Protein AF-A0AAW1BMC5-F1 (afdb_monomer_lite)

Secondary structure (DSSP, 8-state):
-------------------------S-----GGGTHHHHHTTTS---EE--B-TTSSEEEEEEEE-S--BSS-----SSSTT---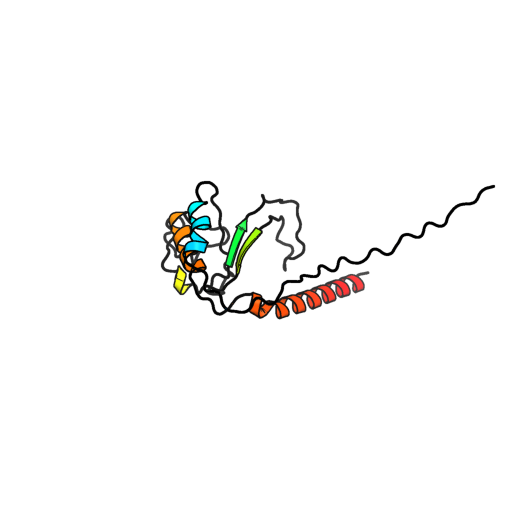B--EEEEEEEEEEHHHHTT-EETTTTTEEGGGPPTT----HHHHHHHHHHHHH---S--GGGGHHHHHHHHHHHHHHHHHHHHTT-

Sequence (171 aa):
MSATSVDQRPKGQGNKVSVQNGSIHQKDAVNDDDFEPYLSSQTNQSNSYPPIVNGSGHFCGVAEMKSVVDYNAYAGVWSQDKWKGKFDVKWIFVKDVPNNQLRHIRLENNDNKPVTNSRDTQEVPLEKAKQVLKIIATFKHTTSIFDDFAHYEKRQEEEEAMRRERNRNKQ

Structure (mmCIF, N/CA/C/O backbone):
data_AF-A0AAW1BMC5-F1
#
_entry.id   AF-A0AAW1BMC5-F1
#
loop_
_atom_site.group_PDB
_atom_site.id
_atom_site.type_symbol
_atom_site.label_atom_id
_atom_site.label_alt_id
_atom_site.label_comp_id
_atom_site.la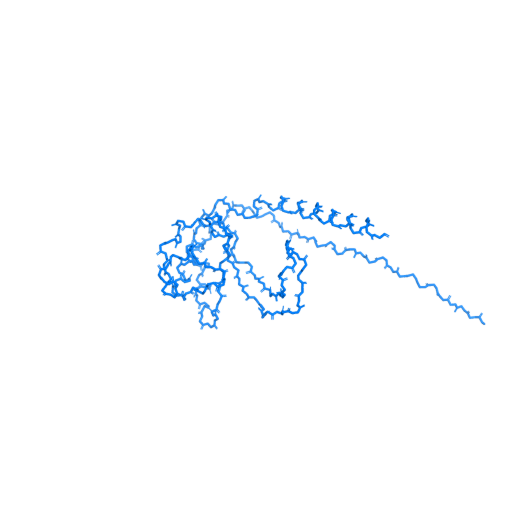bel_asym_id
_atom_site.label_entity_id
_atom_site.label_seq_id
_atom_site.pdbx_PDB_ins_code
_atom_site.Cartn_x
_atom_site.Cartn_y
_atom_site.Cartn_z
_atom_site.occupancy
_atom_site.B_iso_or_equiv
_atom_site.auth_seq_id
_atom_site.auth_comp_id
_atom_site.auth_asym_id
_atom_site.auth_atom_id
_atom_site.pdbx_PDB_model_num
ATOM 1 N N . MET A 1 1 ? 4.054 -19.513 -68.490 1.00 36.38 1 MET A N 1
ATOM 2 C CA . MET A 1 1 ? 5.007 -19.244 -67.393 1.00 36.38 1 MET A CA 1
ATOM 3 C C . MET A 1 1 ? 4.738 -17.817 -66.923 1.00 36.38 1 MET A C 1
ATOM 5 O O . MET A 1 1 ? 5.259 -16.890 -67.513 1.00 36.38 1 MET A O 1
ATOM 9 N N . SER A 1 2 ? 3.611 -17.577 -66.255 1.00 28.81 2 SER A N 1
ATOM 10 C CA . SER A 1 2 ? 3.351 -17.728 -64.808 1.00 28.81 2 SER A CA 1
ATOM 11 C C . SER A 1 2 ? 3.880 -16.528 -64.019 1.00 28.81 2 SER A C 1
ATOM 13 O O . SER A 1 2 ? 5.080 -16.391 -63.815 1.00 28.81 2 SER A O 1
ATOM 15 N N . ALA A 1 3 ? 2.941 -15.664 -63.629 1.00 30.53 3 ALA A N 1
ATOM 16 C CA . ALA A 1 3 ? 3.120 -14.527 -62.740 1.00 30.53 3 ALA A CA 1
ATOM 17 C C . ALA A 1 3 ? 3.329 -14.991 -61.291 1.00 30.53 3 ALA A C 1
ATOM 19 O O . ALA A 1 3 ? 2.697 -15.955 -60.859 1.00 30.53 3 ALA A O 1
ATOM 20 N N . THR A 1 4 ? 4.142 -14.262 -60.527 1.00 33.28 4 THR A N 1
ATOM 21 C CA . THR A 1 4 ? 4.166 -14.360 -59.062 1.00 33.28 4 THR A CA 1
ATOM 22 C C . THR A 1 4 ? 4.120 -12.973 -58.439 1.00 33.28 4 THR A C 1
ATOM 24 O O . THR A 1 4 ? 4.854 -12.068 -58.830 1.00 33.28 4 THR A O 1
ATOM 27 N N . SER A 1 5 ? 3.178 -12.857 -57.506 1.00 31.28 5 SER A N 1
ATOM 28 C CA . SER A 1 5 ? 2.678 -11.670 -56.825 1.00 31.28 5 SER A CA 1
ATOM 29 C C . SER A 1 5 ? 3.676 -11.071 -55.833 1.00 31.28 5 SER A C 1
ATOM 31 O O . SER A 1 5 ? 4.464 -11.782 -55.210 1.00 31.28 5 SER A O 1
ATOM 33 N N . VAL A 1 6 ? 3.587 -9.752 -55.671 1.00 32.03 6 VAL A N 1
ATOM 34 C CA . VAL A 1 6 ? 4.281 -8.946 -54.667 1.00 32.03 6 VAL A CA 1
ATOM 35 C C . VAL A 1 6 ? 3.378 -8.869 -53.436 1.00 32.03 6 VAL A C 1
ATOM 37 O O . VAL A 1 6 ? 2.332 -8.231 -53.496 1.00 32.03 6 VAL A O 1
ATOM 40 N N . ASP A 1 7 ? 3.769 -9.494 -52.325 1.00 29.86 7 ASP A N 1
ATOM 41 C CA . ASP A 1 7 ? 3.052 -9.364 -51.050 1.00 29.86 7 ASP A CA 1
ATOM 42 C C . ASP A 1 7 ? 3.710 -8.278 -50.183 1.00 29.86 7 ASP A C 1
ATOM 44 O O . ASP A 1 7 ? 4.773 -8.464 -49.581 1.00 29.86 7 ASP A O 1
ATOM 48 N N . GLN A 1 8 ? 3.088 -7.096 -50.163 1.00 29.64 8 GLN A N 1
ATOM 49 C CA . GLN A 1 8 ? 3.414 -6.004 -49.248 1.00 29.64 8 GLN A CA 1
ATOM 50 C C . GLN A 1 8 ? 2.779 -6.291 -47.882 1.00 29.64 8 GLN A C 1
ATOM 52 O O . GLN A 1 8 ? 1.561 -6.249 -47.730 1.00 29.64 8 GLN A O 1
ATOM 57 N N . ARG A 1 9 ? 3.602 -6.526 -46.855 1.00 28.75 9 ARG A N 1
ATOM 58 C CA . ARG A 1 9 ? 3.130 -6.560 -45.462 1.00 28.75 9 ARG A CA 1
ATOM 59 C C . ARG A 1 9 ? 2.754 -5.143 -44.995 1.00 28.75 9 ARG A C 1
ATOM 61 O O . ARG A 1 9 ? 3.586 -4.241 -45.119 1.00 28.75 9 ARG A O 1
ATOM 68 N N . PRO A 1 10 ? 1.551 -4.923 -44.433 1.00 31.70 10 PRO A N 1
ATOM 69 C CA . PRO A 1 10 ? 1.136 -3.607 -43.979 1.00 31.70 10 PRO A CA 1
ATOM 70 C C . PRO A 1 10 ? 1.819 -3.234 -42.660 1.00 31.70 10 PRO A C 1
ATOM 72 O O . PRO A 1 10 ? 2.080 -4.070 -41.794 1.00 31.70 10 PRO A O 1
ATOM 75 N N . LYS A 1 11 ? 2.101 -1.936 -42.524 1.00 34.06 11 LYS A N 1
ATOM 76 C CA . LYS A 1 11 ? 2.605 -1.294 -41.310 1.00 34.06 11 LYS A CA 1
ATOM 77 C C . LYS A 1 11 ? 1.612 -1.523 -40.165 1.00 34.06 11 LYS A C 1
ATOM 79 O O . LYS A 1 11 ? 0.502 -0.998 -40.200 1.00 34.06 11 LYS A O 1
ATOM 84 N N . GLY A 1 12 ? 2.023 -2.285 -39.154 1.00 32.03 12 GLY A N 1
ATOM 85 C CA . GLY A 1 12 ? 1.286 -2.418 -37.901 1.00 32.03 12 GLY A CA 1
ATOM 86 C C . GLY A 1 12 ? 1.307 -1.095 -37.144 1.00 32.03 12 GLY A C 1
ATOM 87 O O . GLY A 1 12 ? 2.368 -0.614 -36.748 1.00 32.03 12 GLY A O 1
ATOM 88 N N . GLN A 1 13 ? 0.128 -0.497 -36.997 1.00 30.31 13 GLN A N 1
ATOM 89 C CA . GLN A 1 13 ? -0.143 0.635 -36.121 1.00 30.31 13 GLN A CA 1
ATOM 90 C C . GLN A 1 13 ? 0.303 0.293 -34.696 1.00 30.31 13 GLN A C 1
ATOM 92 O O . GLN A 1 13 ? -0.052 -0.755 -34.162 1.00 30.31 13 GLN A O 1
ATOM 97 N N . GLY A 1 14 ? 1.081 1.181 -34.076 1.00 30.30 14 GLY A N 1
ATOM 98 C CA . GLY A 1 14 ? 1.312 1.112 -32.640 1.00 30.30 14 GLY A CA 1
ATOM 99 C C . GLY A 1 14 ? -0.028 1.230 -31.917 1.00 30.30 14 GLY A C 1
ATOM 100 O O . GLY A 1 14 ? -0.801 2.145 -32.206 1.00 30.30 14 GLY A O 1
ATOM 101 N N . ASN A 1 15 ? -0.301 0.313 -30.989 1.00 29.16 15 ASN A N 1
ATOM 102 C CA . ASN A 1 15 ? -1.420 0.444 -30.066 1.00 29.16 15 ASN A CA 1
ATOM 103 C C . ASN A 1 15 ? -1.206 1.709 -29.225 1.00 29.16 15 ASN A C 1
ATOM 105 O O . ASN A 1 15 ? -0.511 1.688 -28.211 1.00 29.16 15 ASN A O 1
ATOM 109 N N . LYS A 1 16 ? -1.814 2.822 -29.647 1.00 30.23 16 LYS A N 1
ATOM 110 C CA . LYS A 1 16 ? -2.152 3.914 -28.738 1.00 30.23 16 LYS A CA 1
ATOM 111 C C . LYS A 1 16 ? -3.179 3.356 -27.763 1.00 30.23 16 LYS A C 1
ATOM 113 O O . LYS A 1 16 ? -4.341 3.187 -28.122 1.00 30.23 16 LYS A O 1
ATOM 118 N N . VAL A 1 17 ? -2.762 3.086 -26.533 1.00 30.52 17 VAL A N 1
ATOM 119 C CA . VAL A 1 17 ? -3.706 2.983 -25.421 1.00 30.52 17 VAL A CA 1
ATOM 120 C C . VAL A 1 17 ? -4.156 4.412 -25.125 1.00 30.52 17 VAL A C 1
ATOM 122 O O . VAL A 1 17 ? -3.501 5.151 -24.400 1.00 30.52 17 VAL A O 1
ATOM 125 N N . SER A 1 18 ? -5.232 4.851 -25.778 1.00 28.56 18 SER A N 1
ATOM 126 C CA . SER A 1 18 ? -5.915 6.084 -25.403 1.00 28.56 18 SER A CA 1
ATOM 127 C C . SER A 1 18 ? -6.728 5.806 -24.146 1.00 28.56 18 SER A C 1
ATOM 129 O O . SER A 1 18 ? -7.795 5.197 -24.219 1.00 28.56 18 SER A O 1
ATOM 131 N N . VAL A 1 19 ? -6.229 6.250 -22.996 1.00 33.94 19 VAL A N 1
ATOM 132 C CA . VAL A 1 19 ? -7.036 6.318 -21.777 1.00 33.94 19 VAL A CA 1
ATOM 133 C C . VAL A 1 19 ? -7.919 7.559 -21.902 1.00 33.94 19 VAL A C 1
ATOM 135 O O . VAL A 1 19 ? -7.532 8.663 -21.534 1.00 33.94 19 VAL A O 1
ATOM 138 N N . GLN A 1 20 ? -9.096 7.403 -22.508 1.00 29.44 20 GLN A N 1
ATOM 139 C CA . GLN A 1 20 ? -10.164 8.384 -22.349 1.00 29.44 20 GLN A CA 1
ATOM 140 C C . GLN A 1 20 ? -10.824 8.118 -21.001 1.00 29.44 20 GLN A C 1
ATOM 142 O O . GLN A 1 20 ? -11.635 7.208 -20.900 1.00 29.44 20 GLN A O 1
ATOM 147 N N . ASN A 1 21 ? -10.498 8.916 -19.987 1.00 36.03 21 ASN A N 1
ATOM 148 C CA . ASN A 1 21 ? -11.343 9.038 -18.806 1.00 36.03 21 ASN A CA 1
ATOM 149 C C . ASN A 1 21 ? -11.731 10.506 -18.644 1.00 36.03 21 ASN A C 1
ATOM 151 O O . ASN A 1 21 ? -10.881 11.391 -18.558 1.00 36.03 21 ASN A O 1
ATOM 155 N N . GLY A 1 22 ? -13.043 10.742 -18.704 1.00 27.97 22 GLY A N 1
ATOM 156 C CA . GLY A 1 22 ? -13.657 12.055 -18.585 1.00 27.97 22 GLY A CA 1
ATOM 157 C C . GLY A 1 22 ? -13.355 12.724 -17.247 1.00 27.97 22 GLY A C 1
ATOM 158 O O . GLY A 1 22 ? -13.043 12.076 -16.251 1.00 27.97 22 GLY A O 1
ATOM 159 N N . SER A 1 23 ? -13.458 14.050 -17.253 1.00 32.97 23 SER A N 1
ATOM 160 C CA . SER A 1 23 ? -13.296 14.919 -16.089 1.00 32.97 23 SER A CA 1
ATOM 161 C C . SER A 1 23 ? -14.257 14.513 -14.965 1.00 32.97 23 SER A C 1
ATOM 163 O O . SER A 1 23 ? -15.452 14.798 -15.032 1.00 32.97 23 SER A O 1
ATOM 165 N N . ILE A 1 24 ? -13.742 13.860 -13.922 1.00 40.62 24 ILE A N 1
ATOM 166 C CA . ILE A 1 24 ? -14.497 13.623 -12.690 1.00 40.62 24 ILE A CA 1
ATOM 167 C C . ILE A 1 24 ? -14.401 14.904 -11.867 1.00 40.62 24 ILE A C 1
ATOM 169 O O . ILE A 1 24 ? -13.375 15.208 -11.259 1.00 40.62 24 ILE A O 1
ATOM 173 N N . HIS A 1 25 ? -15.464 15.704 -11.920 1.00 32.38 25 HIS A N 1
ATOM 174 C CA . HIS A 1 25 ? -15.601 16.870 -11.067 1.00 32.38 25 HIS A CA 1
ATOM 175 C C . HIS A 1 25 ? -15.723 16.430 -9.607 1.00 32.38 25 HIS A C 1
ATOM 177 O O . HIS A 1 25 ? -16.500 15.554 -9.241 1.00 32.38 25 HIS A O 1
ATOM 183 N N . GLN A 1 26 ? -14.930 17.092 -8.778 1.00 38.28 26 GLN A N 1
ATOM 184 C CA . GLN A 1 26 ? -14.923 17.041 -7.329 1.00 38.28 26 GLN A CA 1
ATOM 185 C C . GLN A 1 26 ? -16.295 17.453 -6.772 1.00 38.28 26 GLN A C 1
ATOM 187 O O . GLN A 1 26 ? -16.551 18.645 -6.623 1.00 38.28 26 GLN A O 1
ATOM 192 N N . LYS A 1 27 ? -17.178 16.483 -6.504 1.00 38.25 27 LYS A N 1
ATOM 193 C CA . LYS A 1 27 ? -18.287 16.523 -5.528 1.00 38.25 27 LYS A CA 1
ATOM 194 C C . LYS A 1 27 ? -19.158 15.289 -5.727 1.00 38.25 27 LYS A C 1
ATOM 196 O O . LYS A 1 27 ? -20.058 15.329 -6.542 1.00 38.25 27 LYS A O 1
ATOM 201 N N . ASP A 1 28 ? -18.894 14.258 -4.939 1.00 33.88 28 ASP A N 1
ATOM 202 C CA . ASP A 1 28 ? -19.916 13.374 -4.384 1.00 33.88 28 ASP A CA 1
ATOM 203 C C . ASP A 1 28 ? -19.314 12.812 -3.095 1.00 33.88 28 ASP A C 1
ATOM 205 O O . ASP A 1 28 ? -18.270 12.157 -3.100 1.00 33.88 28 ASP A O 1
ATOM 209 N N . ALA A 1 29 ? -19.890 13.185 -1.953 1.00 44.06 29 ALA A N 1
ATOM 210 C CA . ALA A 1 29 ? -19.537 12.549 -0.696 1.00 44.06 29 ALA A CA 1
ATOM 211 C C . ALA A 1 29 ? -20.050 11.107 -0.778 1.00 44.06 29 ALA A C 1
ATOM 213 O O . ALA A 1 29 ? -21.257 10.895 -0.837 1.00 44.06 29 ALA A O 1
ATOM 214 N N . VAL A 1 30 ? -19.132 10.143 -0.834 1.00 45.72 30 VAL A N 1
ATOM 215 C CA . VAL A 1 30 ? -19.455 8.714 -0.744 1.00 45.72 30 VAL A CA 1
ATOM 216 C C . VAL A 1 30 ? -20.220 8.460 0.556 1.00 45.72 30 VAL A C 1
ATOM 218 O O . VAL A 1 30 ? -19.758 8.860 1.629 1.00 45.72 30 VAL A O 1
ATOM 221 N N . ASN A 1 31 ? -21.411 7.870 0.453 1.00 40.22 31 ASN A N 1
ATOM 222 C CA . ASN A 1 31 ? -22.246 7.563 1.612 1.00 40.22 31 ASN A CA 1
ATOM 223 C C . ASN A 1 31 ? -21.726 6.285 2.281 1.00 40.22 31 ASN A C 1
ATOM 225 O O . ASN A 1 31 ? -21.214 5.393 1.606 1.00 40.22 31 ASN A O 1
ATOM 229 N N . ASP A 1 32 ? -21.871 6.177 3.605 1.00 43.81 32 ASP A N 1
ATOM 230 C CA . ASP A 1 32 ? -21.418 4.999 4.364 1.00 43.81 32 ASP A CA 1
ATOM 231 C C . ASP A 1 32 ? -22.058 3.682 3.854 1.00 43.81 32 ASP A C 1
ATOM 233 O O . ASP A 1 32 ? -21.438 2.620 3.938 1.00 43.81 32 ASP A O 1
ATOM 237 N N . ASP A 1 33 ? -23.246 3.760 3.241 1.00 45.56 33 ASP A N 1
ATOM 238 C CA . ASP A 1 33 ? -23.967 2.623 2.651 1.00 45.56 33 ASP A CA 1
ATOM 239 C C . ASP A 1 33 ? -23.302 2.047 1.383 1.00 45.56 33 ASP A C 1
ATOM 241 O O . ASP A 1 33 ? -23.485 0.868 1.074 1.00 45.56 33 ASP A O 1
ATOM 245 N N . ASP A 1 34 ? -22.466 2.820 0.677 1.00 49.38 34 ASP A N 1
ATOM 246 C CA . ASP A 1 34 ? -21.754 2.345 -0.524 1.00 49.38 34 ASP A CA 1
ATOM 247 C C . ASP A 1 34 ? -20.640 1.333 -0.184 1.00 49.38 34 ASP A C 1
ATOM 249 O O . ASP A 1 34 ? -20.078 0.682 -1.073 1.00 49.38 34 ASP A O 1
ATOM 253 N N . PHE A 1 35 ? -20.301 1.187 1.105 1.00 50.47 35 PHE A N 1
ATOM 254 C CA . PHE A 1 35 ? -19.189 0.355 1.569 1.00 50.47 35 PHE A CA 1
ATOM 255 C C . PHE A 1 35 ? -19.610 -0.968 2.233 1.00 50.47 35 PHE A C 1
ATOM 257 O O . PHE A 1 35 ? -18.820 -1.916 2.275 1.00 50.47 35 PHE A O 1
ATOM 264 N N . GLU A 1 36 ? -20.862 -1.082 2.683 1.00 47.97 36 GLU A N 1
ATOM 265 C CA . GLU A 1 36 ? -21.459 -2.313 3.236 1.00 47.97 36 GLU A CA 1
ATOM 266 C C . GLU A 1 36 ? -21.272 -3.570 2.351 1.00 47.97 36 GLU A C 1
ATOM 268 O O . GLU A 1 36 ? -20.935 -4.637 2.882 1.00 47.97 36 GLU A O 1
ATOM 273 N N . PRO A 1 37 ? -21.359 -3.497 1.004 1.00 50.62 37 PRO A N 1
ATOM 274 C CA . PRO A 1 37 ? -21.137 -4.663 0.145 1.00 50.62 37 PRO A CA 1
ATOM 275 C C . PRO A 1 37 ? -19.719 -5.242 0.249 1.00 50.62 37 PRO A C 1
ATOM 277 O O . PRO A 1 37 ? -19.528 -6.443 0.062 1.00 50.62 37 PRO A O 1
ATOM 280 N N . TYR A 1 38 ? -18.720 -4.413 0.570 1.00 46.06 38 TYR A N 1
ATOM 281 C CA . TYR A 1 38 ? -17.321 -4.834 0.722 1.00 46.06 38 TYR A CA 1
ATOM 282 C C . TYR A 1 38 ? -17.018 -5.383 2.122 1.00 46.06 38 TYR A C 1
ATOM 284 O O . TYR A 1 38 ? -16.102 -6.190 2.281 1.00 46.06 38 TYR A O 1
ATOM 292 N N . LEU A 1 39 ? -17.789 -4.971 3.134 1.00 44.81 39 LEU A N 1
ATOM 293 C CA . LEU A 1 39 ? -17.689 -5.497 4.498 1.00 44.81 39 LEU A CA 1
ATOM 294 C C . LEU A 1 39 ? -18.396 -6.852 4.637 1.00 44.81 39 LEU A C 1
ATOM 296 O O . LEU A 1 39 ? -17.901 -7.739 5.333 1.00 44.81 39 LEU A O 1
ATOM 300 N N . SER A 1 40 ? -19.523 -7.030 3.945 1.00 41.22 40 SER A N 1
ATOM 301 C CA . SER A 1 40 ? -20.354 -8.239 4.014 1.00 41.22 40 SER A CA 1
ATOM 302 C C . SER A 1 40 ? -19.842 -9.409 3.160 1.00 41.22 40 SER A C 1
ATOM 304 O O . SER A 1 40 ? -20.147 -10.564 3.458 1.00 41.22 40 SER A O 1
ATOM 306 N N . SER A 1 41 ? -19.011 -9.154 2.142 1.00 43.00 41 SER A N 1
ATOM 307 C CA . SER A 1 41 ? -18.486 -10.188 1.229 1.00 43.00 41 SER A CA 1
ATOM 308 C C . SER A 1 41 ? -17.195 -10.888 1.701 1.00 43.00 41 SER A C 1
ATOM 310 O O . SER A 1 41 ? -16.708 -11.801 1.033 1.00 43.00 41 SER A O 1
ATOM 312 N N . GLN A 1 42 ? -16.669 -10.563 2.888 1.00 42.19 42 GLN A N 1
ATOM 313 C CA . GLN A 1 42 ? -15.446 -11.171 3.446 1.00 42.19 42 GLN A CA 1
ATOM 314 C C . GLN A 1 42 ? -15.653 -12.504 4.193 1.00 42.19 42 GLN A C 1
ATOM 316 O O . GLN A 1 42 ? -14.964 -12.779 5.174 1.00 42.19 42 GLN A O 1
ATOM 321 N N . THR A 1 43 ? -16.564 -13.373 3.753 1.00 37.00 43 THR A N 1
ATOM 322 C CA . THR A 1 43 ? -16.739 -14.685 4.405 1.00 37.00 43 THR A CA 1
ATOM 323 C C . THR A 1 43 ? -15.933 -15.824 3.789 1.00 37.00 43 THR A C 1
ATOM 325 O O . THR A 1 43 ? -16.018 -16.919 4.328 1.00 37.00 43 THR A O 1
ATOM 328 N N . ASN A 1 44 ? -15.106 -15.625 2.745 1.00 38.50 44 ASN A N 1
ATOM 329 C CA . ASN A 1 44 ? -14.329 -16.758 2.201 1.00 38.50 44 ASN A CA 1
ATOM 330 C C . ASN A 1 44 ? -12.926 -16.528 1.604 1.00 38.50 44 ASN A C 1
ATOM 332 O O . ASN A 1 44 ? -12.355 -17.511 1.143 1.00 38.50 44 ASN A O 1
ATOM 336 N N . GLN A 1 45 ? -12.308 -15.338 1.617 1.00 34.41 45 GLN A N 1
ATOM 337 C CA . GLN A 1 45 ? -10.891 -15.212 1.205 1.00 34.41 45 GLN A CA 1
ATOM 338 C C . GLN A 1 45 ? -10.140 -14.163 2.035 1.00 34.41 45 GLN A C 1
ATOM 340 O O . GLN A 1 45 ? -10.341 -12.958 1.906 1.00 34.41 45 GLN A O 1
ATOM 345 N N . SER A 1 46 ? -9.264 -14.655 2.907 1.00 42.81 46 SER A N 1
ATOM 346 C CA . SER A 1 46 ? -8.230 -13.899 3.607 1.00 42.81 46 SER A CA 1
ATOM 347 C C . SER A 1 46 ? -7.129 -13.520 2.615 1.00 42.81 46 SER A C 1
ATOM 349 O O . SER A 1 46 ? -6.476 -14.426 2.105 1.00 42.81 46 SER A O 1
ATOM 351 N N . ASN A 1 47 ? -6.971 -12.226 2.301 1.00 41.59 47 ASN A N 1
ATOM 352 C CA . ASN A 1 47 ? -5.691 -11.532 2.047 1.00 41.59 47 ASN A CA 1
ATOM 353 C C . ASN A 1 47 ? -5.928 -10.175 1.354 1.00 41.59 47 ASN A C 1
ATOM 355 O O . ASN A 1 47 ? -6.014 -10.081 0.132 1.00 41.59 47 ASN A O 1
ATOM 359 N N . SER A 1 48 ? -5.994 -9.103 2.146 1.00 42.44 48 SER A N 1
ATOM 360 C CA . SER A 1 48 ? -5.919 -7.716 1.666 1.00 42.44 48 SER A CA 1
ATOM 361 C C . SER A 1 48 ? -4.655 -7.087 2.241 1.00 42.44 48 SER A C 1
ATOM 363 O O . SER A 1 48 ? -4.533 -6.976 3.461 1.00 42.44 48 SER A O 1
ATOM 365 N N . TYR A 1 49 ? -3.724 -6.669 1.381 1.00 47.56 49 TYR A N 1
ATOM 366 C CA . TYR A 1 49 ? -2.430 -6.120 1.793 1.00 47.56 49 TYR A CA 1
ATOM 367 C C . TYR A 1 49 ? -2.391 -4.599 1.587 1.00 47.56 49 TYR A C 1
ATOM 369 O O . TYR A 1 49 ? -2.526 -4.128 0.455 1.00 47.56 49 TYR A O 1
ATOM 377 N N . PRO A 1 50 ? -2.201 -3.804 2.651 1.00 48.75 50 PRO A N 1
ATOM 378 C CA . PRO A 1 50 ? -1.897 -2.389 2.500 1.00 48.75 50 PRO A CA 1
ATOM 379 C C . PRO A 1 50 ? -0.431 -2.185 2.061 1.00 48.75 50 PRO A C 1
ATOM 381 O O . PRO A 1 50 ? 0.467 -2.707 2.726 1.00 48.75 50 PRO A O 1
ATOM 384 N N . PRO A 1 51 ? -0.139 -1.397 1.009 1.00 51.88 51 PRO A N 1
ATOM 385 C CA . PRO A 1 51 ? 1.220 -0.997 0.683 1.00 51.88 51 PRO A CA 1
ATOM 386 C C . PRO A 1 51 ? 1.683 0.122 1.633 1.00 51.88 51 PRO A C 1
ATOM 388 O O . PRO A 1 51 ? 1.070 1.189 1.718 1.00 51.88 51 PRO A O 1
ATOM 391 N N . ILE A 1 52 ? 2.786 -0.123 2.343 1.00 61.44 52 ILE A N 1
ATOM 392 C CA . ILE A 1 52 ? 3.516 0.877 3.133 1.00 61.44 52 ILE A CA 1
ATOM 393 C C . ILE A 1 52 ? 4.841 1.137 2.416 1.00 61.44 52 ILE A C 1
ATOM 395 O O . ILE A 1 52 ? 5.614 0.208 2.184 1.00 61.44 52 ILE A O 1
ATOM 399 N N . VAL A 1 53 ? 5.144 2.395 2.093 1.00 67.38 53 VAL A N 1
ATOM 400 C CA . VAL A 1 53 ? 6.486 2.768 1.624 1.00 67.38 53 VAL A CA 1
ATOM 401 C C . VAL A 1 53 ? 7.372 2.984 2.847 1.00 67.38 53 VAL A C 1
ATOM 403 O O . VAL A 1 53 ? 7.053 3.806 3.711 1.00 67.38 53 VAL A O 1
ATOM 406 N N . ASN A 1 54 ? 8.479 2.244 2.940 1.00 71.00 54 ASN A N 1
ATOM 407 C CA . ASN A 1 54 ? 9.383 2.298 4.092 1.00 71.00 54 ASN A CA 1
ATOM 408 C C . ASN A 1 54 ? 9.813 3.742 4.398 1.00 71.00 54 ASN A C 1
ATOM 410 O O . ASN A 1 54 ? 10.408 4.410 3.559 1.00 71.00 54 ASN A O 1
ATOM 414 N N . GLY A 1 55 ? 9.520 4.213 5.614 1.00 72.88 55 GLY A N 1
ATOM 415 C CA . GLY A 1 55 ? 9.902 5.551 6.084 1.00 72.88 55 GLY A CA 1
ATOM 416 C C . GLY A 1 55 ? 8.998 6.708 5.637 1.00 72.88 55 GLY A C 1
ATOM 417 O O . GLY A 1 55 ? 9.234 7.832 6.063 1.00 72.88 55 GLY A O 1
ATOM 418 N N . SER A 1 56 ? 7.945 6.459 4.851 1.00 80.88 56 SER A N 1
ATOM 419 C CA . SER A 1 56 ? 7.023 7.506 4.365 1.00 80.88 56 SER A CA 1
ATOM 420 C C . SER A 1 56 ? 6.099 8.096 5.443 1.00 80.88 56 SER A C 1
ATOM 422 O O . SER A 1 56 ? 5.564 9.192 5.287 1.00 80.88 56 SER A O 1
ATOM 424 N N . GLY A 1 57 ? 5.887 7.370 6.546 1.00 90.50 57 GLY A N 1
ATOM 425 C CA . GLY A 1 57 ? 5.014 7.799 7.642 1.00 90.50 57 GLY A CA 1
ATOM 426 C C . GLY A 1 57 ? 3.508 7.703 7.357 1.00 90.50 57 GLY A C 1
ATOM 427 O O . GLY A 1 57 ? 2.715 8.134 8.199 1.00 90.50 57 GLY A O 1
ATOM 428 N N . HIS A 1 58 ? 3.103 7.131 6.221 1.00 92.00 58 HIS A N 1
ATOM 429 C CA . HIS A 1 58 ? 1.705 6.943 5.836 1.00 92.00 58 HIS A CA 1
ATOM 430 C C . HIS A 1 58 ? 1.493 5.624 5.076 1.00 92.00 58 HIS A C 1
ATOM 432 O O . HIS A 1 58 ? 2.430 4.998 4.582 1.00 92.00 58 HIS A O 1
ATOM 438 N N . PHE A 1 59 ? 0.234 5.206 4.997 1.00 94.31 59 PHE A N 1
ATOM 439 C CA . PHE A 1 59 ? -0.251 4.166 4.093 1.00 94.31 59 PHE A CA 1
ATOM 440 C C . PHE A 1 59 ? -0.725 4.845 2.808 1.00 94.31 59 PHE A C 1
ATOM 442 O O . PHE A 1 59 ? -1.414 5.854 2.911 1.00 94.31 59 PHE A O 1
ATOM 449 N N . CYS A 1 60 ? -0.388 4.317 1.630 1.00 93.88 60 CYS A N 1
ATOM 450 C CA . CYS A 1 60 ? -0.693 4.981 0.349 1.00 93.88 60 CYS A CA 1
ATOM 451 C C . CYS A 1 60 ? -1.871 4.364 -0.428 1.00 93.88 60 CYS A C 1
ATOM 453 O O . CYS A 1 60 ? -2.297 4.894 -1.456 1.00 93.88 60 CYS A O 1
ATOM 455 N N . GLY A 1 61 ? -2.430 3.244 0.039 1.00 93.44 61 GLY A N 1
ATOM 456 C CA . GLY A 1 61 ? -3.582 2.635 -0.615 1.00 93.44 61 GLY A CA 1
ATOM 457 C C . GLY A 1 61 ? -3.968 1.260 -0.085 1.00 93.44 61 GLY A C 1
ATOM 458 O O . GLY A 1 61 ? -3.511 0.823 0.968 1.00 93.44 61 GLY A O 1
ATOM 459 N N . VAL A 1 62 ? -4.840 0.583 -0.829 1.00 95.69 62 VAL A N 1
ATOM 460 C CA . VAL A 1 62 ? -5.237 -0.818 -0.622 1.00 95.69 62 VAL A CA 1
ATOM 461 C C . VAL A 1 62 ? -5.491 -1.441 -1.988 1.00 95.69 62 VAL A C 1
ATOM 463 O O . VAL A 1 62 ? -6.167 -0.835 -2.825 1.00 95.69 62 VAL A O 1
ATOM 466 N N . ALA A 1 63 ? -4.992 -2.658 -2.196 1.00 96.19 63 ALA A N 1
ATOM 467 C CA . ALA A 1 63 ? -5.238 -3.428 -3.405 1.00 96.19 63 ALA A CA 1
ATOM 468 C C . ALA A 1 63 ? -5.684 -4.863 -3.085 1.00 96.19 63 ALA A C 1
ATOM 470 O O . ALA A 1 63 ? -5.262 -5.464 -2.098 1.00 96.19 63 ALA A O 1
ATOM 471 N N . GLU A 1 64 ? -6.537 -5.402 -3.950 1.00 93.50 64 GLU A N 1
ATOM 472 C CA . GLU A 1 64 ? -6.994 -6.789 -3.936 1.00 93.50 64 GLU A CA 1
ATOM 473 C C . GLU A 1 64 ? -6.083 -7.636 -4.830 1.00 93.50 64 GLU A C 1
ATOM 475 O O . GLU A 1 64 ? -5.846 -7.275 -5.984 1.00 93.50 64 GLU A O 1
ATOM 480 N N . MET A 1 65 ? -5.607 -8.776 -4.335 1.00 94.62 65 MET A N 1
ATOM 481 C CA . MET A 1 65 ? -4.921 -9.773 -5.159 1.00 94.62 65 MET A CA 1
ATOM 482 C C . MET A 1 65 ? -5.942 -10.490 -6.057 1.00 94.62 65 MET A C 1
ATOM 484 O O . MET A 1 65 ? -6.935 -11.017 -5.566 1.00 94.62 65 MET A O 1
ATOM 488 N N . LYS A 1 66 ? -5.723 -10.497 -7.377 1.00 94.69 66 LYS A N 1
ATOM 489 C CA . LYS A 1 66 ? -6.672 -11.048 -8.370 1.00 94.69 66 LYS A CA 1
ATOM 490 C C . LYS A 1 66 ? -6.216 -12.353 -9.012 1.00 94.69 66 LYS A C 1
ATOM 492 O O . LYS A 1 66 ? -7.026 -13.013 -9.658 1.00 94.69 66 LYS A O 1
ATOM 497 N N . SER A 1 67 ? -4.949 -12.723 -8.862 1.00 95.25 67 SER A N 1
ATOM 498 C CA . SER A 1 67 ? -4.393 -13.951 -9.430 1.00 95.25 67 SER A CA 1
ATOM 499 C C . SER A 1 67 ? -3.466 -14.646 -8.446 1.00 95.25 67 SER A C 1
ATOM 501 O O . SER A 1 67 ? -2.958 -14.030 -7.514 1.00 95.25 67 SER A O 1
ATOM 503 N N . VAL A 1 68 ? -3.181 -15.921 -8.706 1.00 95.38 68 VAL A N 1
ATOM 504 C CA . VAL A 1 68 ? -2.041 -16.617 -8.096 1.00 95.38 68 VAL A CA 1
ATOM 505 C C . VAL A 1 68 ? -0.715 -16.018 -8.582 1.00 95.38 68 VAL A C 1
ATOM 507 O O . VAL A 1 68 ? -0.678 -15.295 -9.583 1.00 95.38 68 VAL A O 1
ATOM 510 N N . VAL A 1 69 ? 0.372 -16.326 -7.873 1.00 94.50 69 VAL A N 1
ATOM 511 C CA . VAL A 1 69 ? 1.727 -15.903 -8.245 1.00 94.50 69 VAL A CA 1
ATOM 512 C C . VAL A 1 69 ? 2.254 -16.773 -9.384 1.00 94.50 69 VAL A C 1
ATOM 514 O O . VAL A 1 69 ? 2.354 -17.990 -9.248 1.00 94.50 69 VAL A O 1
ATOM 517 N N . ASP A 1 70 ? 2.643 -16.140 -10.487 1.00 94.00 70 ASP A N 1
ATOM 518 C CA . ASP A 1 70 ? 3.491 -16.744 -11.511 1.00 94.00 70 ASP A CA 1
ATOM 519 C C . ASP A 1 70 ? 4.949 -16.401 -11.197 1.00 94.00 70 ASP A C 1
ATOM 521 O O . ASP A 1 70 ? 5.359 -15.254 -11.344 1.00 94.00 70 ASP A O 1
ATOM 525 N N . TYR A 1 71 ? 5.737 -17.384 -10.763 1.00 92.62 71 TYR A N 1
ATOM 526 C CA . TYR A 1 71 ? 7.148 -17.200 -10.399 1.00 92.62 71 TYR A CA 1
ATOM 527 C C . TYR A 1 71 ? 8.095 -17.085 -11.602 1.00 92.62 71 TYR A C 1
ATOM 529 O O . TYR A 1 71 ? 9.231 -16.630 -11.441 1.00 92.62 71 TYR A O 1
ATOM 537 N N . ASN A 1 72 ? 7.647 -17.489 -12.793 1.00 91.81 72 ASN A N 1
ATOM 538 C CA . ASN A 1 72 ? 8.448 -17.461 -14.017 1.00 91.81 72 ASN A CA 1
ATOM 539 C C . ASN A 1 72 ? 8.264 -16.154 -14.796 1.00 91.81 72 ASN A C 1
ATOM 541 O O . ASN A 1 72 ? 9.098 -15.815 -15.637 1.00 91.81 72 ASN A O 1
ATOM 545 N N . ALA A 1 73 ? 7.196 -15.408 -14.511 1.00 88.12 73 ALA A N 1
ATOM 546 C CA . ALA A 1 73 ? 6.959 -14.105 -15.106 1.00 88.12 73 ALA A CA 1
ATOM 547 C C . ALA A 1 73 ? 8.031 -13.080 -14.699 1.00 88.12 73 ALA A C 1
ATOM 549 O O . ALA A 1 73 ? 8.493 -13.019 -13.557 1.00 88.12 73 ALA A O 1
ATOM 550 N N . TYR A 1 74 ? 8.374 -12.206 -15.643 1.00 85.00 74 TYR A N 1
ATOM 551 C CA . TYR A 1 74 ? 9.206 -11.032 -15.407 1.00 85.00 74 TYR A CA 1
ATOM 552 C C . TYR A 1 74 ? 8.435 -9.787 -15.838 1.00 85.00 74 TYR A C 1
ATOM 554 O O . TYR A 1 74 ? 8.029 -9.670 -16.992 1.00 85.00 74 TYR A O 1
ATOM 562 N N . ALA A 1 75 ? 8.214 -8.866 -14.900 1.00 85.56 75 ALA A N 1
ATOM 563 C CA . ALA A 1 75 ? 7.415 -7.673 -15.164 1.00 85.56 75 ALA A CA 1
ATOM 564 C C . ALA A 1 75 ? 8.196 -6.596 -15.936 1.00 85.56 75 ALA A C 1
ATOM 566 O O . ALA A 1 75 ? 7.601 -5.842 -16.694 1.00 85.56 75 ALA A O 1
ATOM 567 N N . GLY A 1 76 ? 9.518 -6.501 -15.743 1.00 83.56 76 GLY A N 1
ATOM 568 C CA . GLY A 1 76 ? 10.381 -5.527 -16.431 1.00 83.56 76 GLY A CA 1
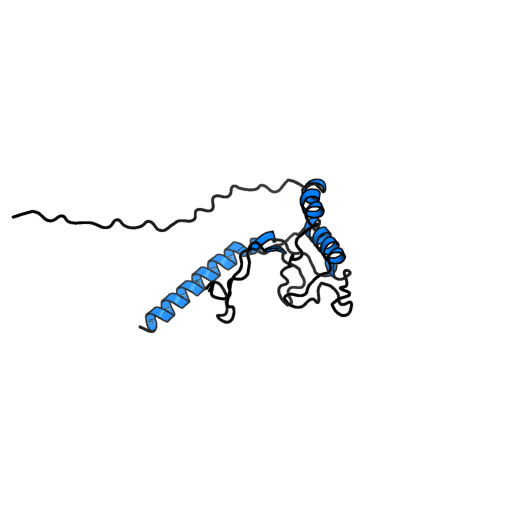ATOM 569 C C . GLY A 1 76 ? 10.162 -4.053 -16.081 1.00 83.56 76 GLY A C 1
ATOM 570 O O . GLY A 1 76 ? 10.851 -3.205 -16.636 1.00 83.56 76 GLY A O 1
ATOM 571 N N . VAL A 1 77 ? 9.249 -3.758 -15.155 1.00 84.94 77 VAL A N 1
ATOM 572 C CA . VAL A 1 77 ? 8.880 -2.396 -14.725 1.00 84.94 77 VAL A CA 1
ATOM 573 C C . VAL A 1 77 ? 9.514 -1.982 -13.393 1.00 84.94 77 VAL A C 1
ATOM 575 O O . VAL A 1 77 ? 9.348 -0.853 -12.948 1.00 84.94 77 VAL A O 1
ATOM 578 N N . TRP A 1 78 ? 10.220 -2.893 -12.718 1.00 87.19 78 TRP A N 1
ATOM 579 C CA . TRP A 1 78 ? 10.820 -2.616 -11.414 1.00 87.19 78 TRP A CA 1
ATOM 580 C C . TRP A 1 78 ? 12.139 -1.853 -11.548 1.00 87.19 78 TRP A C 1
ATOM 582 O O . TRP A 1 78 ? 12.944 -2.136 -12.430 1.00 87.19 78 TRP A O 1
ATOM 592 N N . SER A 1 79 ? 12.418 -0.959 -10.596 1.00 80.62 79 SER A N 1
ATOM 593 C CA . SER A 1 79 ? 13.676 -0.197 -10.544 1.00 80.62 79 SER A CA 1
ATOM 594 C C . SER A 1 79 ? 14.926 -1.061 -10.319 1.00 80.62 79 SER A C 1
ATOM 596 O O . SER A 1 79 ? 16.044 -0.614 -10.570 1.00 80.62 79 SER A O 1
ATOM 598 N N . GLN A 1 80 ? 14.759 -2.294 -9.828 1.00 77.44 80 GLN A N 1
ATOM 599 C CA . GLN A 1 80 ? 15.835 -3.261 -9.605 1.00 77.44 80 GLN A CA 1
ATOM 600 C C . GLN A 1 80 ? 15.441 -4.635 -10.155 1.00 77.44 80 GLN A C 1
ATOM 602 O O . GLN A 1 80 ? 14.350 -5.129 -9.870 1.00 77.44 80 GLN A O 1
ATOM 607 N N . ASP A 1 81 ? 16.383 -5.311 -10.813 1.00 81.38 81 ASP A N 1
ATOM 608 C CA . ASP A 1 81 ? 16.201 -6.641 -11.425 1.00 81.38 81 ASP A CA 1
ATOM 609 C C . ASP A 1 81 ? 16.174 -7.816 -10.427 1.00 81.38 81 ASP A C 1
ATOM 611 O O . ASP A 1 81 ? 16.298 -8.981 -10.804 1.00 81.38 81 ASP A O 1
ATOM 615 N N . LYS A 1 82 ? 16.020 -7.536 -9.129 1.00 87.25 82 LYS A N 1
ATOM 616 C CA . LYS A 1 82 ? 15.984 -8.573 -8.086 1.00 87.25 82 LYS A CA 1
ATOM 617 C C . LYS A 1 82 ? 14.614 -9.233 -7.933 1.00 87.25 82 LYS A C 1
ATOM 619 O O . LYS A 1 82 ? 14.529 -10.337 -7.401 1.00 87.25 82 LYS A O 1
ATOM 624 N N . TRP A 1 83 ? 13.553 -8.555 -8.364 1.00 86.81 83 TRP A N 1
ATOM 625 C CA . TRP A 1 83 ? 12.182 -9.019 -8.185 1.00 86.81 83 TRP A CA 1
ATOM 626 C C . TRP A 1 83 ? 11.779 -9.926 -9.346 1.00 86.81 83 TRP A C 1
ATOM 628 O O . TRP A 1 83 ? 11.749 -9.500 -10.502 1.00 86.81 83 TRP A O 1
ATOM 638 N N . LYS A 1 84 ? 11.483 -11.186 -9.022 1.00 88.62 84 LYS A N 1
ATOM 639 C CA . LYS A 1 84 ? 11.008 -12.202 -9.963 1.00 88.62 84 LYS A CA 1
ATOM 640 C C . LYS A 1 84 ? 9.594 -12.623 -9.605 1.00 88.62 84 LYS A C 1
ATOM 642 O O . LYS A 1 84 ? 9.221 -12.623 -8.433 1.00 88.62 84 LYS A O 1
ATOM 647 N N . GLY A 1 85 ? 8.857 -13.025 -10.626 1.00 92.12 85 GLY A N 1
ATOM 648 C CA . GLY A 1 85 ? 7.461 -13.381 -10.525 1.00 92.12 85 GLY A CA 1
ATOM 649 C C . GLY A 1 85 ? 6.521 -12.178 -10.567 1.00 92.12 85 GLY A C 1
ATOM 650 O O . GLY A 1 85 ? 6.928 -11.020 -10.423 1.00 92.12 85 GLY A O 1
ATOM 651 N N . LYS A 1 86 ? 5.244 -12.464 -10.812 1.00 94.62 86 LYS A N 1
ATOM 652 C CA . LYS A 1 86 ? 4.169 -11.476 -10.907 1.00 94.62 86 LYS A CA 1
ATOM 653 C C . LYS A 1 86 ? 2.851 -12.090 -10.442 1.00 94.62 86 LYS A C 1
ATOM 655 O O . LYS A 1 86 ? 2.609 -13.278 -10.625 1.00 94.62 86 LYS A O 1
ATOM 660 N N . PHE A 1 87 ? 1.980 -11.254 -9.906 1.00 95.81 87 PHE A N 1
ATOM 661 C CA . PHE A 1 87 ? 0.556 -11.528 -9.761 1.00 95.81 87 PHE A CA 1
ATOM 662 C C . PHE A 1 87 ? -0.208 -10.241 -10.064 1.00 95.81 87 PHE A C 1
ATOM 664 O O . PHE A 1 87 ? 0.349 -9.143 -9.972 1.00 95.81 87 PHE A O 1
ATOM 671 N N . ASP A 1 88 ? -1.462 -10.378 -10.469 1.00 94.56 88 ASP A N 1
ATOM 672 C CA . ASP A 1 88 ? -2.309 -9.242 -10.795 1.00 94.56 88 ASP A CA 1
ATOM 673 C C . ASP A 1 88 ? -3.007 -8.723 -9.537 1.00 94.56 88 ASP A C 1
ATOM 675 O O . ASP A 1 88 ? -3.433 -9.490 -8.666 1.00 94.56 88 ASP A O 1
ATOM 679 N N . VAL A 1 89 ? -3.139 -7.401 -9.455 1.00 95.81 89 VAL A N 1
ATOM 680 C CA . VAL A 1 89 ? -3.834 -6.710 -8.368 1.00 95.81 89 VAL A CA 1
ATOM 681 C C . VAL A 1 89 ? -4.845 -5.716 -8.920 1.00 95.81 89 VAL A C 1
ATOM 683 O O . VAL A 1 89 ? -4.674 -5.179 -10.015 1.00 95.81 89 VAL A O 1
ATOM 686 N N . LYS A 1 90 ? -5.885 -5.431 -8.138 1.00 94.31 90 LYS A N 1
ATOM 687 C CA . LYS A 1 90 ? -6.835 -4.347 -8.390 1.00 94.31 90 LYS A CA 1
ATOM 688 C C . LYS A 1 90 ? -6.749 -3.335 -7.256 1.00 94.31 90 LYS A C 1
ATOM 690 O O . LYS A 1 90 ? -7.072 -3.658 -6.117 1.00 94.31 90 LYS A O 1
ATOM 695 N N . TRP A 1 91 ? -6.343 -2.109 -7.567 1.00 94.31 91 TRP A N 1
ATOM 696 C CA . TRP A 1 91 ? -6.369 -1.011 -6.602 1.00 94.31 91 TRP A CA 1
ATOM 697 C C . TRP A 1 91 ? -7.815 -0.670 -6.222 1.00 94.31 91 TRP A C 1
ATOM 699 O O . TRP A 1 91 ? -8.661 -0.482 -7.096 1.00 94.31 91 TRP A O 1
ATOM 709 N N . ILE A 1 92 ? -8.088 -0.617 -4.918 1.00 93.75 92 ILE A N 1
ATOM 710 C CA . ILE A 1 92 ? -9.383 -0.223 -4.342 1.00 93.75 92 ILE A CA 1
ATOM 711 C C . ILE A 1 92 ? -9.289 1.215 -3.833 1.00 93.75 92 ILE A C 1
ATOM 713 O O . ILE A 1 92 ? -10.134 2.048 -4.146 1.00 93.75 92 ILE A O 1
ATOM 717 N N . PHE A 1 93 ? -8.234 1.511 -3.073 1.00 94.50 93 PHE A N 1
ATOM 718 C CA . PHE A 1 93 ? -7.945 2.847 -2.568 1.00 94.50 93 PHE A CA 1
ATOM 719 C C . PHE A 1 93 ? -6.552 3.275 -2.995 1.00 94.50 93 PHE A C 1
ATOM 721 O O . PHE A 1 93 ? -5.602 2.506 -2.866 1.00 94.50 93 PHE A O 1
ATOM 728 N N . VAL A 1 94 ? -6.441 4.523 -3.437 1.00 95.31 94 VAL A N 1
ATOM 729 C CA . VAL A 1 94 ? -5.172 5.195 -3.715 1.00 95.31 94 VAL A CA 1
ATOM 730 C C . VAL A 1 94 ? -5.252 6.555 -3.033 1.00 95.31 94 VAL A C 1
ATOM 732 O O . VAL A 1 94 ? -5.893 7.469 -3.542 1.00 95.31 94 VAL A O 1
ATOM 735 N N . LYS A 1 95 ? -4.731 6.633 -1.808 1.00 94.94 95 LYS A N 1
ATOM 736 C CA . LYS A 1 95 ? -4.787 7.824 -0.952 1.00 94.94 95 LYS A CA 1
ATOM 737 C C . LYS A 1 95 ? -3.827 7.699 0.215 1.00 94.94 95 LYS A C 1
ATOM 739 O O . LYS A 1 95 ? -3.671 6.607 0.764 1.00 94.94 95 LYS A O 1
ATOM 744 N N . ASP A 1 96 ? -3.288 8.831 0.646 1.00 94.81 96 ASP A N 1
ATOM 745 C CA . ASP A 1 96 ? -2.376 8.861 1.780 1.00 94.81 96 ASP A CA 1
ATOM 746 C C . ASP A 1 96 ? -3.148 8.948 3.098 1.00 94.81 96 ASP A C 1
ATOM 748 O O . ASP A 1 96 ? -3.949 9.858 3.330 1.00 94.81 96 ASP A O 1
ATOM 752 N N . VAL A 1 97 ? -2.892 7.990 3.987 1.00 96.38 97 VAL A N 1
ATOM 753 C CA . VAL A 1 97 ? -3.458 7.914 5.336 1.00 96.38 97 VAL A CA 1
ATOM 754 C C . VAL A 1 97 ? -2.308 7.928 6.346 1.00 96.38 97 VAL A C 1
ATOM 756 O O . VAL A 1 97 ? -1.553 6.954 6.428 1.00 96.38 97 VAL A O 1
ATOM 759 N N . PRO A 1 98 ? -2.138 9.004 7.136 1.00 96.44 98 PRO A N 1
ATOM 760 C CA . PRO A 1 98 ? -1.023 9.119 8.070 1.00 96.44 98 PRO A CA 1
ATOM 761 C C . PRO A 1 98 ? -1.020 8.019 9.139 1.00 96.44 98 PRO A C 1
ATOM 763 O O . PRO A 1 98 ? -2.061 7.653 9.690 1.00 96.44 98 PRO A O 1
ATOM 766 N N . ASN A 1 99 ? 0.171 7.557 9.530 1.00 95.06 99 ASN A N 1
ATOM 767 C CA . ASN A 1 99 ? 0.336 6.489 10.525 1.00 95.06 99 ASN A CA 1
ATOM 768 C C . ASN A 1 99 ? -0.309 6.807 11.882 1.00 95.06 99 ASN A C 1
ATOM 770 O O . ASN A 1 99 ? -0.682 5.895 12.622 1.00 95.06 99 ASN A O 1
ATOM 774 N N . ASN A 1 100 ? -0.473 8.087 12.232 1.00 95.75 100 ASN A N 1
ATOM 775 C CA . ASN A 1 100 ? -1.137 8.479 13.476 1.00 95.75 100 ASN A CA 1
ATOM 776 C C . ASN A 1 100 ? -2.606 8.015 13.548 1.00 95.75 100 ASN A C 1
ATOM 778 O O . ASN A 1 100 ? -3.087 7.777 14.656 1.00 95.75 100 ASN A O 1
ATOM 782 N N . GLN A 1 101 ? -3.264 7.809 12.400 1.00 97.31 101 GLN A N 1
ATOM 783 C CA . GLN A 1 101 ? -4.625 7.285 12.315 1.00 97.31 101 GLN A CA 1
ATOM 784 C C . GLN A 1 101 ? -4.672 5.786 12.611 1.00 97.31 101 GLN A C 1
ATOM 786 O O . GLN A 1 101 ? -5.674 5.307 13.116 1.00 97.31 101 GLN A O 1
ATOM 791 N N . LEU A 1 102 ? -3.591 5.044 12.354 1.00 96.56 102 LEU A N 1
ATOM 792 C CA . LEU A 1 102 ? -3.579 3.575 12.394 1.00 96.56 102 LEU A CA 1
ATOM 793 C C . LEU A 1 102 ? -2.775 2.998 13.571 1.00 96.56 102 LEU A C 1
ATOM 795 O O . LEU A 1 102 ? -3.016 1.868 13.984 1.00 96.56 102 LEU A O 1
ATOM 799 N N . ARG A 1 103 ? -1.855 3.768 14.170 1.00 95.81 103 ARG A N 1
ATOM 800 C CA . ARG A 1 103 ? -0.910 3.299 15.212 1.00 95.81 103 ARG A CA 1
ATOM 801 C C . ARG A 1 103 ? -1.544 2.712 16.480 1.00 95.81 103 ARG A C 1
ATOM 803 O O . ARG A 1 103 ? -0.850 2.081 17.272 1.00 95.81 103 ARG A O 1
ATOM 810 N N . HIS A 1 104 ? -2.826 2.978 16.721 1.00 97.56 104 HIS A N 1
ATOM 811 C CA . HIS A 1 104 ? -3.554 2.446 17.873 1.00 97.56 104 HIS A CA 1
ATOM 812 C C . HIS A 1 104 ? -3.992 0.987 17.661 1.00 97.56 104 HIS A C 1
ATOM 814 O O . HIS A 1 104 ? -4.228 0.273 18.635 1.00 97.56 104 HIS A O 1
ATOM 820 N N . ILE A 1 105 ? -4.049 0.528 16.407 1.00 97.38 105 ILE A N 1
ATOM 821 C CA . ILE A 1 105 ? -4.327 -0.862 16.052 1.00 97.38 105 ILE A CA 1
ATOM 822 C C . ILE A 1 105 ? -3.044 -1.663 16.255 1.00 97.38 105 ILE A C 1
ATOM 824 O O . ILE A 1 105 ? -2.041 -1.453 15.571 1.00 97.38 105 ILE A O 1
ATOM 828 N N . ARG A 1 106 ? -3.080 -2.579 17.221 1.00 97.31 106 ARG A N 1
ATOM 829 C CA . ARG A 1 106 ? -1.974 -3.480 17.556 1.00 97.31 106 ARG A CA 1
ATOM 830 C C . ARG A 1 106 ? -2.280 -4.896 17.104 1.00 97.31 106 ARG A C 1
ATOM 832 O O . ARG A 1 106 ? -3.439 -5.309 17.158 1.00 97.31 106 ARG A O 1
ATOM 839 N N . LEU A 1 107 ? -1.234 -5.586 16.664 1.00 97.06 107 LEU A N 1
ATOM 840 C CA . LEU A 1 107 ? -1.307 -6.918 16.080 1.00 97.06 107 LEU A CA 1
ATOM 841 C C . LEU A 1 107 ? -0.789 -7.963 17.071 1.00 97.06 107 LEU A C 1
ATOM 843 O O . LEU A 1 107 ? 0.405 -8.023 17.368 1.00 97.06 107 LEU A O 1
ATOM 847 N N . GLU A 1 108 ? -1.689 -8.798 17.574 1.00 96.00 108 GLU A N 1
ATOM 848 C CA . GLU A 1 108 ? -1.385 -9.888 18.504 1.00 96.00 108 GLU A CA 1
ATOM 849 C C . GLU A 1 108 ? -0.400 -10.916 17.925 1.00 96.00 108 GLU A C 1
ATOM 851 O O . GLU A 1 108 ? 0.433 -11.445 18.654 1.00 96.00 108 GLU A O 1
ATOM 856 N N . ASN A 1 109 ? -0.427 -11.132 16.609 1.00 95.94 109 ASN A N 1
ATOM 857 C CA . ASN A 1 109 ? 0.480 -12.019 15.880 1.00 95.94 109 ASN A CA 1
ATOM 858 C C . ASN A 1 109 ? 1.830 -11.363 15.515 1.00 95.94 109 ASN A C 1
ATOM 860 O O . ASN A 1 109 ? 2.605 -11.945 14.762 1.00 95.94 109 ASN A O 1
ATOM 864 N N . ASN A 1 110 ? 2.115 -10.157 16.018 1.00 96.50 110 ASN A N 1
ATOM 865 C CA . ASN A 1 110 ? 3.362 -9.426 15.771 1.00 96.50 110 ASN A CA 1
ATOM 866 C C . ASN A 1 110 ? 3.842 -8.705 17.045 1.00 96.50 110 ASN A C 1
ATOM 868 O O . ASN A 1 110 ? 3.999 -7.483 17.071 1.00 96.50 110 ASN A O 1
ATOM 872 N N . ASP A 1 111 ? 4.023 -9.449 18.140 1.00 96.88 111 ASP A N 1
ATOM 873 C CA . ASP A 1 111 ? 4.484 -8.941 19.447 1.00 96.88 111 ASP A CA 1
ATOM 874 C C . ASP A 1 111 ? 3.666 -7.752 19.988 1.00 96.88 111 ASP A C 1
ATOM 876 O O . ASP A 1 111 ? 4.191 -6.872 20.677 1.00 96.88 111 ASP A O 1
ATOM 880 N N . ASN A 1 112 ? 2.382 -7.668 19.626 1.00 95.94 112 ASN A N 1
ATOM 881 C CA . ASN A 1 112 ? 1.503 -6.544 19.953 1.00 95.94 112 ASN A CA 1
ATOM 882 C C . ASN A 1 112 ? 2.037 -5.172 19.474 1.00 95.94 112 ASN A C 1
ATOM 884 O O . ASN A 1 112 ? 1.697 -4.107 20.020 1.00 95.94 112 ASN A O 1
ATOM 888 N N . LYS A 1 113 ? 2.891 -5.179 18.443 1.00 97.25 113 LYS A N 1
ATOM 889 C CA . LYS A 1 113 ? 3.386 -3.972 17.779 1.00 97.25 113 LYS A CA 1
ATOM 890 C C . LYS A 1 113 ? 2.246 -3.303 16.999 1.00 97.25 113 LYS A C 1
ATOM 892 O O . LYS A 1 113 ? 1.303 -3.976 16.570 1.00 97.25 113 LYS A O 1
ATOM 897 N N . PRO A 1 114 ? 2.299 -1.972 16.816 1.00 96.88 114 PRO A N 1
ATOM 898 C CA . PRO A 1 114 ? 1.355 -1.269 15.956 1.00 96.88 114 PRO A CA 1
ATOM 899 C C . PRO A 1 114 ? 1.368 -1.817 14.526 1.00 96.88 114 PRO A C 1
ATOM 901 O O . PRO A 1 114 ? 2.436 -2.145 14.007 1.00 96.88 114 PRO A O 1
ATOM 904 N N . VAL A 1 115 ? 0.216 -1.814 13.850 1.00 96.12 115 VAL A N 1
ATOM 905 C CA . VAL A 1 115 ? 0.106 -2.193 12.427 1.00 96.12 115 VAL A CA 1
ATOM 906 C C . VAL A 1 115 ? 1.022 -1.354 11.526 1.00 96.12 115 VAL A C 1
ATOM 908 O O . VAL A 1 115 ? 1.524 -1.843 10.520 1.00 96.12 115 VAL A O 1
ATOM 911 N N . THR A 1 116 ? 1.329 -0.119 11.930 1.00 95.44 116 THR A N 1
ATOM 912 C CA . THR A 1 116 ? 2.256 0.799 11.245 1.00 95.44 116 THR A CA 1
ATOM 913 C C . THR A 1 116 ? 3.717 0.343 11.272 1.00 95.44 116 THR A C 1
ATOM 915 O O . THR A 1 116 ? 4.541 0.902 10.557 1.00 95.44 116 THR A O 1
ATOM 918 N N . ASN A 1 117 ? 4.057 -0.640 12.113 1.00 94.25 117 ASN A N 1
ATOM 919 C CA . ASN A 1 117 ? 5.411 -1.177 12.278 1.00 94.25 117 ASN A CA 1
ATOM 920 C C . ASN A 1 117 ? 5.559 -2.564 11.631 1.00 94.25 117 ASN A C 1
ATOM 922 O O . ASN A 1 117 ? 6.535 -3.274 11.885 1.00 94.25 117 ASN A O 1
ATOM 926 N N . SER A 1 118 ? 4.568 -2.966 10.841 1.00 94.69 118 SER A N 1
ATOM 927 C CA . SER A 1 118 ? 4.556 -4.226 10.110 1.00 94.69 118 SER A CA 1
ATOM 928 C C . SER A 1 118 ? 5.687 -4.280 9.085 1.00 94.69 118 SER A C 1
ATOM 930 O O . SER A 1 118 ? 6.018 -3.274 8.457 1.00 94.69 118 SER A O 1
ATOM 932 N N . ARG A 1 119 ? 6.289 -5.461 8.921 1.00 94.00 119 ARG A N 1
ATOM 933 C CA . ARG A 1 119 ? 7.223 -5.730 7.820 1.00 94.00 119 ARG A CA 1
ATOM 934 C C . ARG A 1 119 ? 6.456 -6.127 6.563 1.00 94.00 119 ARG A C 1
ATOM 936 O O . ARG A 1 119 ? 5.255 -6.387 6.621 1.00 94.00 119 ARG A O 1
ATOM 943 N N . ASP A 1 120 ? 7.175 -6.180 5.445 1.00 91.50 120 ASP A N 1
ATOM 944 C CA . ASP A 1 120 ? 6.626 -6.676 4.188 1.00 91.50 120 ASP A CA 1
ATOM 945 C C . ASP A 1 120 ? 5.966 -8.048 4.383 1.00 91.50 120 ASP A C 1
ATOM 947 O O . ASP A 1 120 ? 6.496 -8.900 5.102 1.00 91.50 120 ASP A O 1
ATOM 951 N N . THR A 1 121 ? 4.797 -8.235 3.771 1.00 92.12 121 THR A N 1
ATOM 952 C CA . THR A 1 121 ? 3.948 -9.439 3.872 1.00 92.12 121 THR A CA 1
ATOM 953 C C . THR A 1 121 ? 3.389 -9.789 5.264 1.00 92.12 121 THR A C 1
ATOM 955 O O . THR A 1 121 ? 2.804 -10.858 5.423 1.00 92.12 121 THR A O 1
ATOM 958 N N . GLN A 1 122 ? 3.499 -8.914 6.273 1.00 96.44 122 GLN A N 1
ATOM 959 C CA . GLN A 1 122 ? 2.875 -9.149 7.585 1.00 96.44 122 GLN A CA 1
ATOM 960 C C . GLN A 1 122 ? 1.359 -9.353 7.464 1.00 96.44 122 GLN A C 1
ATOM 962 O O . GLN A 1 122 ? 0.629 -8.478 6.995 1.00 96.44 122 GLN A O 1
ATOM 967 N N . GLU A 1 123 ? 0.877 -10.479 7.981 1.00 95.38 123 GLU A N 1
ATOM 968 C CA . GLU A 1 123 ? -0.551 -10.766 8.050 1.00 95.38 123 GLU A CA 1
ATOM 969 C C . GLU A 1 123 ? -1.223 -9.946 9.158 1.00 95.38 123 GLU A C 1
ATOM 971 O O . GLU A 1 123 ? -0.729 -9.869 10.288 1.00 95.38 123 GLU A O 1
ATOM 976 N N . VAL A 1 124 ? -2.374 -9.354 8.840 1.00 96.81 124 VAL A N 1
ATOM 977 C CA . VAL A 1 124 ? -3.218 -8.627 9.790 1.00 96.81 124 VAL A CA 1
ATOM 978 C C . VAL A 1 124 ? -4.441 -9.495 10.099 1.00 96.81 124 VAL A C 1
ATOM 980 O O . VAL A 1 124 ? -5.207 -9.775 9.176 1.00 96.81 124 VAL A O 1
ATOM 983 N N . PRO A 1 125 ? -4.671 -9.895 11.366 1.00 95.94 125 PRO A N 1
ATOM 984 C CA . PRO A 1 125 ? -5.852 -10.668 11.743 1.00 95.94 125 PRO A CA 1
ATOM 985 C C . PRO A 1 125 ? -7.145 -9.974 11.308 1.00 95.94 125 PRO A C 1
ATOM 987 O O . PRO A 1 125 ? -7.245 -8.747 11.377 1.00 95.94 125 PRO A O 1
ATOM 990 N N . LEU A 1 126 ? -8.150 -10.753 10.896 1.00 94.69 126 LEU A N 1
ATOM 991 C CA . LEU A 1 126 ? -9.373 -10.246 10.257 1.00 94.69 126 LEU A CA 1
ATOM 992 C C . LEU A 1 126 ? -10.036 -9.093 11.031 1.00 94.69 126 LEU A C 1
ATOM 994 O O . LEU A 1 126 ? -10.387 -8.067 10.451 1.00 94.69 126 LEU A O 1
ATOM 998 N N . GLU A 1 127 ? -10.156 -9.225 12.350 1.00 95.38 127 GLU A N 1
ATOM 999 C CA . GLU A 1 127 ? -10.783 -8.203 13.195 1.00 95.38 127 GLU A CA 1
ATOM 1000 C C . GLU A 1 127 ? -9.994 -6.886 13.219 1.00 95.38 127 GLU A C 1
ATOM 1002 O O . GLU A 1 12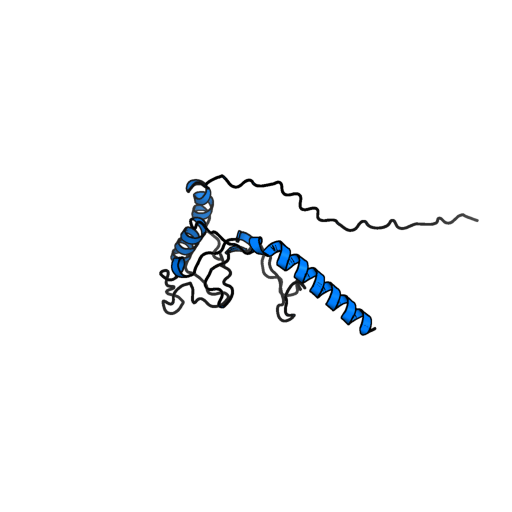7 ? -10.579 -5.802 13.239 1.00 95.38 127 GLU A O 1
ATOM 1007 N N . LYS A 1 128 ? -8.661 -6.952 13.140 1.00 96.06 128 LYS A N 1
ATOM 1008 C CA . LYS A 1 128 ? -7.797 -5.771 13.004 1.00 96.06 128 LYS A CA 1
ATOM 1009 C C . LYS A 1 128 ? -7.847 -5.214 11.583 1.00 96.06 128 LYS A C 1
ATOM 1011 O O . LYS A 1 128 ? -7.882 -3.997 11.411 1.00 96.06 128 LYS A O 1
ATOM 1016 N N . ALA A 1 129 ? -7.913 -6.079 10.572 1.00 95.62 129 ALA A N 1
ATOM 1017 C CA . ALA A 1 129 ? -7.984 -5.681 9.169 1.00 95.62 129 ALA A CA 1
ATOM 1018 C C . ALA A 1 129 ? -9.257 -4.871 8.879 1.00 95.62 129 ALA A C 1
ATOM 1020 O O . ALA A 1 129 ? -9.177 -3.821 8.244 1.00 95.62 129 ALA A O 1
ATOM 1021 N N . LYS A 1 130 ? -10.410 -5.283 9.424 1.00 95.19 130 LYS A N 1
ATOM 1022 C CA . LYS A 1 130 ? -11.669 -4.517 9.341 1.00 95.19 130 LYS A CA 1
ATOM 1023 C C . LYS A 1 130 ? -11.523 -3.099 9.905 1.00 95.19 130 LYS A C 1
ATOM 1025 O O . LYS A 1 130 ? -11.991 -2.143 9.290 1.00 95.19 130 LYS A O 1
ATOM 1030 N N . GLN A 1 131 ? -10.842 -2.944 11.043 1.00 96.75 131 GLN A N 1
ATOM 1031 C CA . GLN A 1 131 ? -10.588 -1.628 11.649 1.00 96.75 131 GLN A CA 1
ATOM 1032 C C . GLN A 1 131 ? -9.698 -0.757 10.754 1.00 96.75 131 GLN A C 1
ATOM 1034 O O . GLN A 1 131 ? -10.025 0.405 10.510 1.00 96.75 131 GLN A O 1
ATOM 1039 N N . VAL A 1 132 ? -8.610 -1.327 10.223 1.00 96.62 132 VAL A N 1
ATOM 1040 C CA . VAL A 1 132 ? -7.711 -0.642 9.280 1.00 96.62 132 VAL A CA 1
ATOM 1041 C C . VAL A 1 132 ? -8.480 -0.181 8.043 1.00 96.62 132 VAL A C 1
ATOM 1043 O O . VAL A 1 132 ? -8.415 0.994 7.685 1.00 96.62 132 VAL A O 1
ATOM 1046 N N . LEU A 1 133 ? -9.249 -1.078 7.418 1.00 96.38 133 LEU A N 1
ATOM 1047 C CA . LEU A 1 133 ? -10.028 -0.776 6.217 1.00 96.38 133 LEU A CA 1
ATOM 1048 C C . LEU A 1 133 ? -11.067 0.314 6.470 1.00 96.38 133 LEU A C 1
ATOM 1050 O O . LEU A 1 133 ? -11.183 1.224 5.656 1.00 96.38 133 LEU A O 1
ATOM 1054 N N . LYS A 1 134 ? -11.768 0.279 7.609 1.00 96.44 134 LYS A N 1
ATOM 1055 C CA . LYS A 1 134 ? -12.733 1.321 7.983 1.00 96.44 134 LYS A CA 1
ATOM 1056 C C . LYS A 1 134 ? -12.077 2.700 8.093 1.00 96.44 134 LYS A C 1
ATOM 1058 O O . LYS A 1 134 ? -12.618 3.680 7.582 1.00 96.44 134 LYS A O 1
ATOM 1063 N N . ILE A 1 135 ? -10.908 2.786 8.730 1.00 97.00 135 ILE A N 1
ATOM 1064 C CA . ILE A 1 135 ? -10.156 4.045 8.845 1.00 97.00 135 ILE A CA 1
ATOM 1065 C C . ILE A 1 135 ? -9.715 4.525 7.466 1.00 97.00 135 ILE A C 1
ATOM 1067 O O . ILE A 1 135 ? -9.938 5.683 7.128 1.00 97.00 135 ILE A O 1
ATOM 1071 N N . ILE A 1 136 ? -9.132 3.643 6.649 1.00 95.88 136 ILE A N 1
ATOM 1072 C CA . ILE A 1 136 ? -8.692 4.011 5.301 1.00 95.88 136 ILE A CA 1
ATOM 1073 C C . ILE A 1 136 ? -9.883 4.494 4.474 1.00 95.88 136 ILE A C 1
ATOM 1075 O O . ILE A 1 136 ? -9.796 5.563 3.879 1.00 95.88 136 ILE A O 1
ATOM 1079 N N . ALA A 1 137 ? -11.000 3.762 4.463 1.00 95.00 137 ALA A N 1
ATOM 1080 C CA . ALA A 1 137 ? -12.190 4.088 3.681 1.00 95.00 137 ALA A CA 1
ATOM 1081 C C . ALA A 1 137 ? -12.747 5.476 4.034 1.00 95.00 137 ALA A C 1
ATOM 1083 O O . ALA A 1 137 ? -12.945 6.294 3.136 1.00 95.00 137 ALA A O 1
ATOM 1084 N N . THR A 1 138 ? -12.891 5.763 5.330 1.00 96.62 138 THR A N 1
ATOM 1085 C CA . THR A 1 138 ? -13.496 7.004 5.849 1.00 96.62 138 THR A CA 1
ATOM 1086 C C . THR A 1 138 ? -12.543 8.206 5.875 1.00 96.62 138 THR A C 1
ATOM 1088 O O . THR A 1 138 ? -12.998 9.351 5.944 1.00 96.62 138 THR A O 1
ATOM 1091 N N . PHE A 1 139 ? -11.223 7.992 5.805 1.00 97.06 139 PHE A N 1
ATOM 1092 C CA . PHE A 1 139 ? -10.252 9.081 5.882 1.00 97.06 139 PHE A CA 1
ATOM 1093 C C . PHE A 1 139 ? -10.358 10.038 4.684 1.00 97.06 139 PHE A C 1
ATOM 1095 O O . PHE A 1 139 ? -10.213 9.646 3.518 1.00 97.06 139 PHE A O 1
ATOM 1102 N N . LYS A 1 140 ? -10.561 11.323 4.993 1.00 96.38 140 LYS A N 1
ATOM 1103 C CA . LYS A 1 140 ? -10.594 12.434 4.033 1.00 96.38 140 LYS A CA 1
ATOM 1104 C C . LYS A 1 140 ? -9.170 12.895 3.716 1.00 96.38 140 LYS A C 1
ATOM 1106 O O . LYS A 1 140 ? -8.686 13.872 4.279 1.00 96.38 140 LYS A O 1
ATOM 1111 N N . HIS A 1 141 ? -8.500 12.141 2.852 1.00 94.06 141 HIS A N 1
ATOM 1112 C CA . HIS A 1 141 ? -7.159 12.464 2.370 1.00 94.06 141 HIS A CA 1
ATOM 1113 C C . HIS A 1 141 ? -7.111 13.797 1.615 1.00 94.06 141 HIS A C 1
ATOM 1115 O O . HIS A 1 141 ? -8.087 14.214 0.991 1.00 94.06 141 HIS A O 1
ATOM 1121 N N . THR A 1 142 ? -5.948 14.439 1.660 1.00 93.12 142 THR A N 1
ATOM 1122 C CA . THR A 1 142 ? -5.635 15.647 0.883 1.00 93.12 142 THR A CA 1
ATOM 1123 C C . THR A 1 142 ? -4.534 15.412 -0.142 1.00 93.12 142 THR A C 1
ATOM 1125 O O . THR A 1 142 ? -4.301 16.293 -0.959 1.00 93.12 142 THR A O 1
ATOM 1128 N N . THR A 1 143 ? -3.848 14.266 -0.071 1.00 92.38 143 THR A N 1
ATOM 1129 C CA . THR A 1 143 ? -2.747 13.894 -0.965 1.00 92.38 143 THR A CA 1
ATOM 1130 C C . THR A 1 143 ? -2.847 12.429 -1.383 1.00 92.38 143 THR A C 1
ATOM 1132 O O . THR A 1 143 ? -3.417 11.589 -0.668 1.00 92.38 143 THR A O 1
ATOM 1135 N N . SER A 1 144 ? -2.312 12.126 -2.560 1.00 93.56 144 SER A N 1
ATOM 1136 C CA . SER A 1 144 ? -2.113 10.769 -3.062 1.00 93.56 144 SER A CA 1
ATOM 1137 C C . SER A 1 144 ? -0.976 10.734 -4.083 1.00 93.56 144 SER A C 1
ATOM 1139 O O . SER A 1 144 ? -0.597 11.756 -4.649 1.00 93.56 144 SER A O 1
ATOM 1141 N N . ILE A 1 145 ? -0.516 9.533 -4.437 1.00 90.56 145 ILE A N 1
ATOM 1142 C CA . ILE A 1 145 ? 0.463 9.349 -5.522 1.00 90.56 145 ILE A CA 1
ATOM 1143 C C . ILE A 1 145 ? 0.007 9.920 -6.880 1.00 90.56 145 ILE A C 1
ATOM 1145 O O . ILE A 1 145 ? 0.841 10.179 -7.746 1.00 90.56 145 ILE A O 1
ATOM 1149 N N . PHE A 1 146 ? -1.298 10.129 -7.091 1.00 91.19 146 PHE A N 1
ATOM 1150 C CA . PHE A 1 146 ? -1.793 10.725 -8.331 1.00 91.19 146 PHE A CA 1
ATOM 1151 C C . PHE A 1 146 ? -1.409 12.199 -8.484 1.00 91.19 146 PHE A C 1
ATOM 1153 O O . PHE A 1 146 ? -1.305 12.666 -9.618 1.00 91.19 146 PHE A O 1
ATOM 1160 N N . ASP A 1 147 ? -1.132 12.905 -7.385 1.00 89.19 147 ASP A N 1
ATOM 1161 C CA . ASP A 1 147 ? -0.682 14.301 -7.429 1.00 89.19 147 ASP A CA 1
ATOM 1162 C C . ASP A 1 147 ? 0.685 14.427 -8.130 1.00 89.19 147 ASP A C 1
ATOM 1164 O O . ASP A 1 147 ? 0.972 15.427 -8.788 1.00 89.19 147 ASP A O 1
ATOM 1168 N N . ASP A 1 148 ? 1.483 13.358 -8.077 1.00 88.50 148 ASP A N 1
ATOM 1169 C CA . ASP A 1 148 ? 2.815 13.262 -8.672 1.00 88.50 148 ASP A CA 1
ATOM 1170 C C . ASP A 1 148 ? 2.832 12.459 -9.987 1.00 88.50 148 ASP A C 1
ATOM 1172 O O . ASP A 1 148 ? 3.900 12.150 -10.520 1.00 88.50 148 ASP A O 1
ATOM 1176 N N . PHE A 1 149 ? 1.674 12.100 -10.556 1.00 88.06 149 PHE A N 1
ATOM 1177 C CA . PHE A 1 149 ? 1.616 11.169 -11.692 1.00 88.06 149 PHE A CA 1
ATOM 1178 C C . PHE A 1 149 ? 2.433 11.649 -12.906 1.00 88.06 149 PHE A C 1
ATOM 1180 O O . PHE A 1 149 ? 3.234 10.898 -13.461 1.00 88.06 149 PHE A O 1
ATOM 1187 N N . ALA A 1 150 ? 2.311 12.935 -13.257 1.00 88.94 150 ALA A N 1
ATOM 1188 C CA . ALA A 1 150 ? 3.066 13.542 -14.357 1.00 88.94 150 ALA A CA 1
ATOM 1189 C C . ALA A 1 150 ? 4.586 13.553 -14.107 1.00 88.94 150 ALA A C 1
ATOM 1191 O O . ALA A 1 150 ? 5.379 13.469 -15.046 1.00 88.94 150 ALA A O 1
ATOM 1192 N N . HIS A 1 151 ? 5.007 13.647 -12.841 1.00 89.00 151 HIS A N 1
ATOM 1193 C CA . HIS A 1 151 ? 6.416 13.547 -12.476 1.00 89.00 151 HIS A CA 1
ATOM 1194 C C . HIS A 1 151 ? 6.954 12.139 -12.756 1.00 89.00 151 HIS A C 1
ATOM 1196 O O . HIS A 1 151 ? 8.024 12.002 -13.353 1.00 89.00 151 HIS A O 1
ATOM 1202 N N . TYR A 1 152 ? 6.209 11.101 -12.364 1.00 86.81 152 TYR A N 1
ATOM 1203 C CA . TYR A 1 152 ? 6.611 9.710 -12.576 1.00 86.81 152 TYR A CA 1
ATOM 1204 C C . TYR A 1 152 ? 6.620 9.307 -14.055 1.00 86.81 152 TYR A C 1
ATOM 1206 O O . TYR A 1 152 ? 7.584 8.669 -14.475 1.00 86.81 152 TYR A O 1
ATOM 1214 N N . GLU A 1 153 ? 5.630 9.723 -14.854 1.00 88.19 153 GLU A N 1
ATOM 1215 C CA . GLU A 1 153 ? 5.641 9.471 -16.307 1.00 88.19 153 GLU A CA 1
ATOM 1216 C C . GLU A 1 153 ? 6.889 10.060 -16.966 1.00 88.19 153 GLU A C 1
ATOM 1218 O O . GLU A 1 153 ? 7.643 9.348 -17.630 1.00 88.19 153 GLU A O 1
ATOM 1223 N N . LYS A 1 154 ? 7.163 11.346 -16.715 1.00 90.81 154 LYS A N 1
ATOM 1224 C CA . LYS A 1 154 ? 8.324 12.024 -17.297 1.00 90.81 154 LYS A CA 1
ATOM 1225 C C . LYS A 1 154 ? 9.638 11.342 -16.909 1.00 90.81 154 LYS A C 1
ATOM 1227 O O . LYS A 1 154 ? 10.500 11.120 -17.757 1.00 90.81 154 LYS A O 1
ATOM 1232 N N . ARG A 1 155 ? 9.797 10.991 -15.630 1.00 89.25 155 ARG A N 1
ATOM 1233 C CA . ARG A 1 155 ? 10.995 10.287 -15.152 1.00 89.25 155 ARG A CA 1
ATOM 1234 C C . ARG A 1 155 ? 11.173 8.926 -15.816 1.00 89.25 155 ARG A C 1
ATOM 1236 O O . ARG A 1 155 ? 12.301 8.566 -16.147 1.00 89.25 155 ARG A O 1
ATOM 1243 N N . GLN A 1 156 ? 10.088 8.179 -16.009 1.00 87.50 156 GLN A N 1
ATOM 1244 C CA . GLN A 1 156 ? 10.148 6.882 -16.673 1.00 87.50 156 GLN A CA 1
ATOM 1245 C C . GLN A 1 156 ? 10.623 7.025 -18.125 1.00 87.50 156 GLN A C 1
ATOM 1247 O O . GLN A 1 156 ? 11.510 6.284 -18.552 1.00 87.50 156 GLN A O 1
ATOM 1252 N N . GLU A 1 157 ? 10.085 7.992 -18.872 1.00 90.25 157 GLU A N 1
ATOM 1253 C CA . GLU A 1 157 ? 10.498 8.251 -20.257 1.00 90.25 157 GLU A CA 1
ATOM 1254 C C . GLU A 1 157 ? 11.994 8.586 -20.362 1.00 90.25 157 GLU A C 1
ATOM 1256 O O . GLU A 1 157 ? 12.699 8.043 -21.220 1.00 90.25 157 GLU A O 1
ATOM 1261 N N . GLU A 1 158 ? 12.499 9.438 -19.464 1.00 90.50 158 GLU A N 1
ATOM 1262 C CA . GLU A 1 158 ? 13.914 9.821 -19.401 1.00 90.50 158 GLU A CA 1
ATOM 1263 C C . GLU A 1 158 ? 14.824 8.621 -19.073 1.00 90.50 158 GLU A C 1
ATOM 1265 O O . GLU A 1 158 ? 15.845 8.405 -19.737 1.00 90.50 158 GLU A O 1
ATOM 1270 N N . GLU A 1 159 ? 14.453 7.801 -18.085 1.00 86.75 159 GLU A N 1
ATOM 1271 C CA . GLU A 1 159 ? 15.209 6.604 -17.691 1.00 86.75 159 GLU A CA 1
ATOM 1272 C C . GLU A 1 159 ? 15.224 5.541 -18.806 1.00 86.75 159 GLU A C 1
ATOM 1274 O O . GLU A 1 159 ? 16.269 4.936 -19.089 1.00 86.75 159 GLU A O 1
ATOM 1279 N N . GLU A 1 160 ? 14.103 5.347 -19.506 1.00 86.88 160 GLU A N 1
ATOM 1280 C CA . GLU A 1 160 ? 14.029 4.465 -20.671 1.00 86.88 160 GLU A CA 1
ATOM 1281 C C . GLU A 1 160 ? 14.876 4.971 -21.842 1.00 86.88 160 GLU A C 1
ATOM 1283 O O . GLU A 1 160 ? 15.570 4.172 -22.484 1.00 86.88 160 GLU A O 1
ATOM 1288 N N . ALA A 1 161 ? 14.857 6.277 -22.121 1.00 89.38 161 ALA A N 1
ATOM 1289 C CA . ALA A 1 161 ? 15.677 6.885 -23.165 1.00 89.38 161 ALA A CA 1
ATOM 1290 C C . ALA A 1 161 ? 17.173 6.678 -22.881 1.00 89.38 161 ALA A C 1
ATOM 1292 O O . ALA A 1 161 ? 17.894 6.153 -23.737 1.00 89.38 161 ALA A O 1
ATOM 1293 N N . MET A 1 162 ? 17.618 6.961 -21.651 1.00 86.31 162 MET A N 1
ATOM 1294 C CA . MET A 1 162 ? 19.001 6.719 -21.221 1.00 86.31 162 MET A CA 1
ATOM 1295 C C . MET A 1 162 ? 19.390 5.240 -21.325 1.00 86.31 162 MET A C 1
ATOM 1297 O O . MET A 1 162 ? 20.488 4.903 -21.779 1.00 86.31 162 MET A O 1
ATOM 1301 N N . ARG A 1 163 ? 18.491 4.322 -20.945 1.00 83.81 163 ARG A N 1
ATOM 1302 C CA . ARG A 1 163 ? 18.727 2.875 -21.071 1.00 83.81 163 ARG A CA 1
ATOM 1303 C C . ARG A 1 163 ? 18.879 2.453 -22.534 1.00 83.81 163 ARG A C 1
ATOM 1305 O O . ARG A 1 163 ? 19.756 1.637 -22.833 1.00 83.81 163 ARG A O 1
ATOM 1312 N N . ARG A 1 164 ? 18.059 2.993 -23.443 1.00 86.38 164 ARG A N 1
ATOM 1313 C CA . ARG A 1 164 ? 18.144 2.723 -24.891 1.00 86.38 164 ARG A CA 1
ATOM 1314 C C . ARG A 1 164 ? 19.460 3.232 -25.475 1.00 86.38 164 ARG A C 1
ATOM 1316 O O . ARG A 1 164 ? 20.102 2.502 -26.228 1.00 86.38 164 ARG A O 1
ATOM 1323 N N . GLU A 1 165 ? 19.890 4.428 -25.092 1.00 87.25 165 GLU A N 1
ATOM 1324 C CA . GLU A 1 165 ? 21.147 5.019 -25.560 1.00 87.25 165 GLU A CA 1
A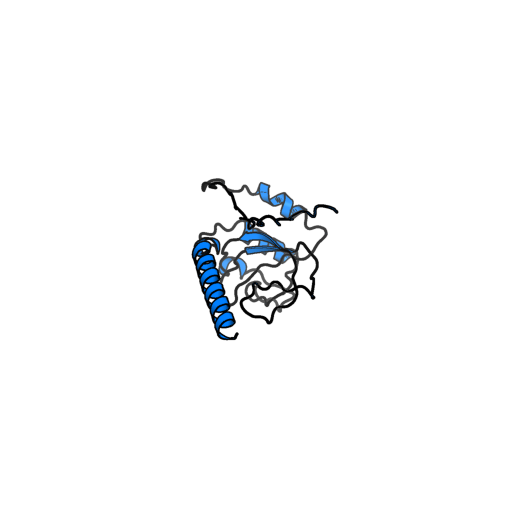TOM 1325 C C . GLU A 1 165 ? 22.376 4.257 -25.044 1.00 87.25 165 GLU A C 1
ATOM 1327 O O . GLU A 1 165 ? 23.248 3.875 -25.826 1.00 87.25 165 GLU A O 1
ATOM 1332 N N . ARG A 1 166 ? 22.393 3.895 -23.755 1.00 82.38 166 ARG A N 1
ATOM 1333 C CA . ARG A 1 166 ? 23.452 3.054 -23.175 1.00 82.38 166 ARG A CA 1
ATOM 1334 C C . ARG A 1 166 ? 23.578 1.701 -23.875 1.00 82.38 166 ARG A C 1
ATOM 1336 O O . ARG A 1 166 ? 24.682 1.180 -23.998 1.00 82.38 166 ARG A O 1
ATOM 1343 N N . ASN A 1 167 ? 22.462 1.108 -24.290 1.00 80.25 167 ASN A N 1
ATOM 1344 C CA . ASN A 1 167 ? 22.471 -0.171 -24.996 1.00 80.25 167 ASN A CA 1
ATOM 1345 C C . ASN A 1 167 ? 22.939 -0.027 -26.449 1.00 80.25 167 ASN A C 1
ATOM 1347 O O . ASN A 1 167 ? 23.586 -0.939 -26.954 1.00 80.25 167 ASN A O 1
ATOM 1351 N N . ARG A 1 168 ? 22.664 1.114 -27.095 1.00 81.31 168 ARG A N 1
ATOM 1352 C CA . ARG A 1 168 ? 23.155 1.423 -28.444 1.00 81.31 168 ARG A CA 1
ATOM 1353 C C . ARG A 1 168 ? 24.674 1.590 -28.472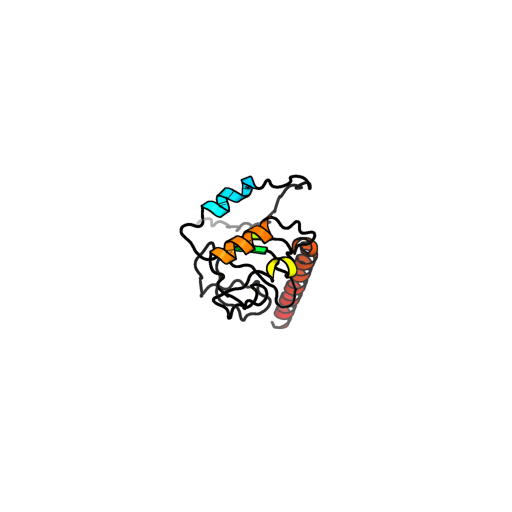 1.00 81.31 168 ARG A C 1
ATOM 1355 O O . ARG A 1 168 ? 25.310 1.043 -29.354 1.00 81.31 168 ARG A O 1
ATOM 1362 N N . ASN A 1 169 ? 25.252 2.259 -27.475 1.00 73.00 169 ASN A N 1
ATOM 1363 C CA . ASN A 1 169 ? 26.702 2.502 -27.398 1.00 73.00 169 ASN A CA 1
ATOM 1364 C C . ASN A 1 169 ? 27.526 1.262 -26.992 1.00 73.00 169 ASN A C 1
ATOM 1366 O O . ASN A 1 169 ? 28.746 1.346 -26.874 1.00 73.00 169 ASN A O 1
ATOM 1370 N N . LYS A 1 170 ? 26.866 0.130 -26.710 1.00 66.06 170 LYS A N 1
ATOM 1371 C CA . LYS A 1 170 ? 27.501 -1.162 -26.404 1.00 66.06 170 LYS A CA 1
ATOM 1372 C C . LYS A 1 170 ? 27.526 -2.124 -27.601 1.00 66.06 170 LYS A C 1
ATOM 1374 O O . LYS A 1 170 ? 28.104 -3.200 -27.462 1.00 66.06 170 LYS A O 1
ATOM 1379 N N . GLN A 1 171 ? 26.866 -1.771 -28.708 1.00 51.16 171 GLN A N 1
ATOM 1380 C CA . GLN A 1 171 ? 26.962 -2.457 -30.003 1.00 51.16 171 GLN A CA 1
ATOM 1381 C C . GLN A 1 171 ? 28.022 -1.782 -30.865 1.00 51.16 171 GLN A C 1
ATOM 1383 O O . GLN A 1 171 ? 28.682 -2.528 -31.618 1.00 51.16 171 GLN A O 1
#

pLDDT: mean 74.93, std 25.46, range [27.97, 97.56]

Foldseek 3Di:
DDDDDDDDDDDDDDPPPPPDDDDDDPDDDDDPVVCVVVVVPPPDDDDKDFDDDPPPQWTFFIKDFDFDWDQQDDPPPDPDPPDGIDTDIGTPTGATGGCVLQQVQFAPVPVRGTPNPDDPPDGHPPVSVVVVVVSRVPDPGPDGCVVCVVVVVVVVVVVVVVVVVVVVVVD

InterPro domains:
  IPR007275 YTH domain [PF04146] (53-136)
  IPR007275 YTH domain [PS50882] (2-136)
  IPR007275 YTH domain [cd21134] (53-136)
  IPR045168 YTH domain containing protein [PTHR12357] (53-166)

Organism: Crotalus adamanteus (NCBI:txid8729)

Radius of gyration: 22.72 Å; chains: 1; bounding box: 52×36×87 Å